Protein AF-A0A2N2ZR02-F1 (afdb_monomer_lite)

Secondary structure (DSSP, 8-state):
-EEEEEEEEETT-TT-EEEEEEETTSBHHHHHHHHHHHHT--S-S-EEEEEE-TT--EEEEEESS--S---SSPPPEETTTSBHHHH--STT-EEEEEE-TTTTEEEEEEEEEEEE---TTHHHHHHHH-TTS---TTHHHHHHHHHHH----

Sequence (153 aa):
MSTYKFRVLIEGEKNVFRDIEINSHQNFEEFHYCILASFGFDNSQMASFYLSDFDWNKGQEISLFDMGISEGDEEKLIMNQTTIKEGINCVGCHLLYTYDFLNMWNFFIELLEISVKEKKGDLQLWAKSNPDLEINQNDLAVAKWTFAHGEIA

Structure (mmCIF, N/CA/C/O backbone):
data_AF-A0A2N2ZR02-F1
#
_entry.id   AF-A0A2N2ZR02-F1
#
loop_
_atom_site.group_PDB
_atom_site.id
_atom_site.type_symbol
_atom_site.label_atom_id
_atom_site.label_alt_id
_atom_site.label_comp_id
_atom_site.label_asym_id
_atom_site.label_entity_id
_atom_site.label_seq_id
_atom_site.pdbx_PDB_ins_code
_atom_site.Cartn_x
_atom_site.Cartn_y
_atom_site.Cartn_z
_atom_site.occupancy
_atom_site.B_iso_or_equiv
_atom_site.auth_seq_id
_atom_site.auth_comp_id
_atom_site.auth_asym_id
_atom_site.auth_atom_id
_atom_site.pdbx_PDB_model_num
ATOM 1 N N . MET A 1 1 ? -10.535 -1.904 16.435 1.00 71.81 1 MET A N 1
ATOM 2 C CA . MET A 1 1 ? -9.356 -1.840 15.531 1.00 71.81 1 MET A CA 1
ATOM 3 C C . MET A 1 1 ? -9.883 -1.637 14.129 1.00 71.81 1 MET A C 1
ATOM 5 O O . MET A 1 1 ? -10.880 -2.274 13.805 1.00 71.81 1 MET A O 1
ATOM 9 N N . SER A 1 2 ? -9.265 -0.762 13.342 1.00 87.94 2 SER A N 1
ATOM 10 C CA . SER A 1 2 ? -9.721 -0.484 11.980 1.00 87.94 2 SER A CA 1
ATOM 11 C C . SER A 1 2 ? -8.915 -1.302 10.974 1.00 87.94 2 SER A C 1
ATOM 13 O O . SER A 1 2 ? -7.695 -1.408 11.087 1.00 87.94 2 SER A O 1
ATOM 15 N N . THR A 1 3 ? -9.609 -1.895 10.015 1.00 94.00 3 THR A N 1
ATOM 16 C CA . THR A 1 3 ? -9.055 -2.635 8.882 1.00 94.00 3 THR A CA 1
ATOM 17 C C . THR A 1 3 ? -9.335 -1.833 7.626 1.00 94.00 3 THR A C 1
ATOM 19 O O . THR A 1 3 ? -10.448 -1.349 7.436 1.00 94.00 3 THR A O 1
ATOM 22 N N . TYR A 1 4 ? -8.305 -1.627 6.821 1.00 96.00 4 TYR A N 1
ATOM 23 C CA . TYR A 1 4 ? -8.350 -0.833 5.605 1.00 96.00 4 TYR A CA 1
ATOM 24 C C . TYR A 1 4 ? -8.273 -1.790 4.428 1.00 96.00 4 TYR A C 1
ATOM 26 O O . TYR A 1 4 ? -7.463 -2.718 4.442 1.00 96.00 4 TYR A O 1
ATOM 34 N N . LYS A 1 5 ? -9.120 -1.568 3.427 1.00 97.25 5 LYS A N 1
ATOM 35 C CA . LYS A 1 5 ? -9.126 -2.346 2.194 1.00 97.25 5 LYS A CA 1
ATOM 36 C C . LYS A 1 5 ? -8.653 -1.474 1.046 1.00 97.25 5 LYS A C 1
ATOM 38 O O . LYS A 1 5 ? -9.341 -0.532 0.654 1.00 97.25 5 LYS A O 1
ATOM 43 N N . PHE A 1 6 ? -7.500 -1.820 0.498 1.00 97.75 6 PHE A N 1
ATOM 44 C CA . PHE A 1 6 ? -6.909 -1.153 -0.649 1.00 97.75 6 PHE A CA 1
ATOM 45 C C . PHE A 1 6 ? -7.124 -1.967 -1.911 1.00 97.75 6 PHE A C 1
ATOM 47 O O . PHE A 1 6 ? -7.030 -3.193 -1.880 1.00 97.75 6 PHE A O 1
ATOM 54 N N . ARG A 1 7 ? -7.342 -1.290 -3.032 1.00 97.25 7 ARG A N 1
ATOM 55 C CA . ARG A 1 7 ? -7.187 -1.885 -4.355 1.00 97.25 7 ARG A CA 1
ATOM 56 C C . ARG A 1 7 ? -5.876 -1.428 -4.953 1.00 97.25 7 ARG A C 1
ATOM 58 O O . ARG A 1 7 ? -5.637 -0.234 -5.040 1.00 97.25 7 ARG A O 1
ATOM 65 N N . VAL A 1 8 ? -5.066 -2.384 -5.385 1.00 97.12 8 VAL A N 1
ATOM 66 C CA . VAL A 1 8 ? -3.753 -2.171 -5.993 1.00 97.12 8 VAL A CA 1
ATOM 67 C C . VAL A 1 8 ? -3.828 -2.615 -7.446 1.00 97.12 8 VAL A C 1
ATOM 69 O O . VAL A 1 8 ? -4.105 -3.786 -7.710 1.00 97.12 8 VAL A O 1
ATOM 72 N N . LEU A 1 9 ? -3.601 -1.699 -8.382 1.00 95.81 9 LEU A N 1
ATOM 73 C CA . LEU A 1 9 ? -3.565 -1.950 -9.821 1.00 95.81 9 LEU A CA 1
ATOM 74 C C . LEU A 1 9 ? -2.145 -1.739 -10.335 1.00 95.81 9 LEU A C 1
ATOM 76 O O . LEU A 1 9 ? -1.516 -0.750 -9.976 1.00 95.81 9 LEU A O 1
ATOM 80 N N . ILE A 1 10 ? -1.657 -2.626 -11.195 1.00 94.44 10 ILE A N 1
ATOM 81 C CA . ILE A 1 10 ? -0.355 -2.443 -11.844 1.00 94.44 10 ILE A CA 1
ATOM 82 C C . ILE A 1 10 ? -0.492 -1.538 -13.076 1.00 94.44 10 ILE A C 1
ATOM 84 O O . ILE A 1 10 ? -1.443 -1.660 -13.856 1.00 94.44 10 ILE A O 1
ATOM 88 N N . GLU A 1 11 ? 0.441 -0.604 -13.253 1.00 91.62 11 GLU A N 1
ATOM 89 C CA . GLU A 1 11 ? 0.485 0.259 -14.431 1.00 91.62 11 GLU A CA 1
ATOM 90 C C . GLU A 1 11 ? 0.698 -0.577 -15.705 1.00 91.62 11 GLU A C 1
ATOM 92 O O . GLU A 1 11 ? 1.447 -1.550 -15.725 1.00 91.62 11 GLU A O 1
ATOM 97 N N . GLY A 1 12 ? 0.005 -0.209 -16.786 1.00 85.81 12 GLY A N 1
ATOM 98 C CA . GLY A 1 12 ? 0.100 -0.890 -18.082 1.00 85.81 12 GLY A CA 1
ATOM 99 C C . GLY A 1 12 ? -0.869 -2.062 -18.279 1.00 85.81 12 GLY A C 1
ATOM 100 O O . GLY A 1 12 ? -1.213 -2.357 -19.425 1.00 85.81 12 GLY A O 1
ATOM 101 N N . GLU A 1 13 ? -1.413 -2.664 -17.213 1.00 83.19 13 GLU A N 1
ATOM 102 C CA . GLU A 1 13 ? -2.339 -3.803 -17.317 1.00 83.19 13 GLU A CA 1
ATOM 103 C C . GLU A 1 13 ? -3.686 -3.552 -16.620 1.00 83.19 13 GLU A C 1
ATOM 105 O O . GLU A 1 13 ? -3.885 -3.822 -15.439 1.00 83.19 13 GLU A O 1
ATOM 110 N N . LYS A 1 14 ? -4.685 -3.108 -17.395 1.00 70.50 14 LYS A N 1
ATOM 111 C CA . LYS A 1 14 ? -6.009 -2.690 -16.882 1.00 70.50 14 LYS A CA 1
ATOM 112 C C . LYS A 1 14 ? -6.817 -3.766 -16.139 1.00 70.50 14 LYS A C 1
ATOM 114 O O . LYS A 1 14 ? -7.785 -3.422 -15.470 1.00 70.50 14 LYS A O 1
ATOM 119 N N . ASN A 1 15 ? -6.461 -5.044 -16.266 1.00 83.25 15 ASN A N 1
ATOM 120 C CA . ASN A 1 15 ? -7.209 -6.161 -15.674 1.00 83.25 15 ASN A CA 1
ATOM 121 C C . ASN A 1 15 ? -6.447 -6.884 -14.557 1.00 83.25 15 ASN A C 1
ATOM 123 O O . ASN A 1 15 ? -6.941 -7.889 -14.042 1.00 83.25 15 ASN A O 1
ATOM 127 N N . VAL A 1 16 ? -5.260 -6.404 -14.178 1.00 91.69 16 VAL A N 1
ATOM 128 C CA . VAL A 1 16 ? -4.451 -7.032 -13.133 1.00 91.69 16 VAL A CA 1
ATOM 129 C C . VAL A 1 16 ? -4.456 -6.142 -11.898 1.00 91.69 16 VAL A C 1
ATOM 131 O O . VAL A 1 16 ? -3.755 -5.138 -11.811 1.00 91.69 16 VAL A O 1
ATOM 134 N N . PHE A 1 17 ? -5.283 -6.534 -10.929 1.00 95.69 17 PHE A N 1
ATOM 135 C CA . PHE A 1 17 ? -5.377 -5.871 -9.635 1.00 95.69 17 PHE A CA 1
ATOM 136 C C . PHE A 1 17 ? -5.476 -6.879 -8.488 1.00 95.69 17 PHE A C 1
ATOM 138 O O . PHE A 1 17 ? -5.758 -8.070 -8.689 1.00 95.69 17 PHE A O 1
ATOM 145 N N . ARG A 1 18 ? -5.230 -6.397 -7.271 1.00 96.38 18 ARG A N 1
ATOM 146 C CA . ARG A 1 18 ? -5.404 -7.132 -6.016 1.00 96.38 18 ARG A CA 1
ATOM 147 C C . ARG A 1 18 ? -6.102 -6.237 -5.008 1.00 96.38 18 ARG A C 1
ATOM 149 O O . ARG A 1 18 ? -5.725 -5.080 -4.852 1.00 96.38 18 ARG A O 1
ATOM 156 N N . ASP A 1 19 ? -7.087 -6.790 -4.317 1.00 97.44 19 ASP A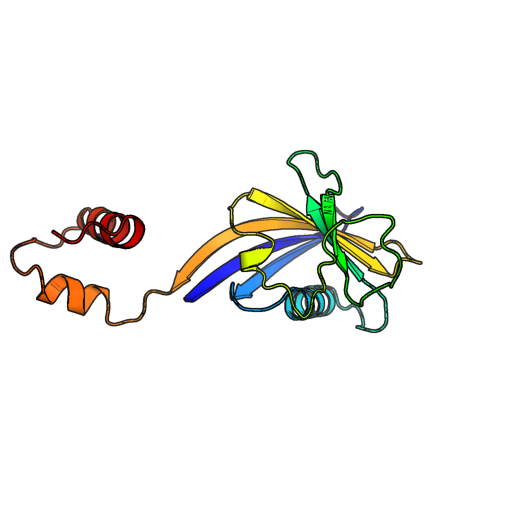 N 1
ATOM 157 C CA . ASP A 1 19 ? -7.643 -6.152 -3.131 1.00 97.44 19 ASP A CA 1
ATOM 158 C C . ASP A 1 19 ? -6.871 -6.684 -1.914 1.00 97.44 19 ASP A C 1
ATOM 160 O O . ASP A 1 19 ? -6.795 -7.898 -1.712 1.00 97.44 19 ASP A O 1
ATOM 164 N N . ILE A 1 20 ? -6.274 -5.786 -1.132 1.00 97.25 20 ILE A N 1
ATOM 165 C CA . ILE A 1 20 ? -5.434 -6.101 0.027 1.00 97.25 20 ILE A CA 1
ATOM 166 C C . ILE A 1 20 ? -6.072 -5.491 1.270 1.00 97.25 20 ILE A C 1
ATOM 168 O O . ILE A 1 20 ? -6.361 -4.296 1.314 1.00 97.25 20 ILE A O 1
ATOM 172 N N . GLU A 1 21 ? -6.275 -6.317 2.291 1.00 96.25 21 GLU A N 1
ATOM 173 C CA . GLU A 1 21 ? -6.736 -5.875 3.604 1.00 96.25 21 GLU A CA 1
ATOM 174 C C . GLU A 1 21 ? -5.560 -5.794 4.575 1.00 96.25 21 GLU A C 1
ATOM 176 O O . GLU A 1 21 ? -4.801 -6.751 4.724 1.00 96.25 21 GLU A O 1
ATOM 181 N N . ILE A 1 22 ? -5.431 -4.660 5.262 1.00 95.31 22 ILE A N 1
ATOM 182 C CA . ILE A 1 22 ? -4.358 -4.409 6.227 1.00 95.31 22 ILE A CA 1
ATOM 183 C C . ILE A 1 22 ? -4.897 -3.658 7.450 1.00 95.31 22 ILE A C 1
ATOM 185 O O . ILE A 1 22 ? -5.884 -2.923 7.369 1.00 95.31 22 ILE A O 1
ATOM 189 N N . ASN A 1 23 ? -4.307 -3.862 8.628 1.00 94.94 23 ASN A N 1
ATOM 190 C CA . ASN A 1 23 ? -4.697 -3.109 9.821 1.00 94.94 23 ASN A CA 1
ATOM 191 C C . ASN A 1 23 ? -4.168 -1.673 9.743 1.00 94.94 23 ASN A C 1
ATOM 193 O O . ASN A 1 23 ? -3.031 -1.445 9.351 1.00 94.94 23 ASN A O 1
ATOM 197 N N . SER A 1 24 ? -4.954 -0.706 10.209 1.00 93.56 24 SER A N 1
ATOM 198 C CA . SER A 1 24 ? -4.563 0.707 10.207 1.00 93.56 24 SER A CA 1
ATOM 199 C C . SER A 1 24 ? -3.290 1.019 11.018 1.00 93.56 24 SER A C 1
ATOM 201 O O . SER A 1 24 ? -2.696 2.070 10.818 1.00 93.56 24 SER A O 1
ATOM 203 N N . HIS A 1 25 ? -2.908 0.155 11.967 1.00 94.50 25 HIS A N 1
ATOM 204 C CA . HIS A 1 25 ? -1.703 0.308 12.802 1.00 94.50 25 HIS A CA 1
ATOM 205 C C . HIS A 1 25 ? -0.470 -0.398 12.235 1.00 94.50 25 HIS A C 1
ATOM 207 O O . HIS A 1 25 ? 0.611 -0.247 12.796 1.00 94.50 25 HIS A O 1
ATOM 213 N N . GLN A 1 26 ? -0.636 -1.200 11.182 1.00 96.81 26 GLN A N 1
ATOM 214 C CA . GLN A 1 26 ? 0.506 -1.748 10.463 1.00 96.81 26 GLN A CA 1
ATOM 215 C C . GLN A 1 26 ? 1.215 -0.631 9.708 1.00 96.81 26 GLN A C 1
ATOM 217 O O . GLN A 1 26 ? 0.626 0.425 9.445 1.00 96.81 26 GLN A O 1
ATOM 222 N N . ASN A 1 27 ? 2.486 -0.848 9.407 1.00 97.44 27 ASN A N 1
ATOM 223 C CA . ASN A 1 27 ? 3.313 0.135 8.725 1.00 97.44 27 ASN A CA 1
ATOM 224 C C . ASN A 1 27 ? 3.321 -0.074 7.203 1.00 97.44 27 ASN A C 1
ATOM 226 O O . ASN A 1 27 ? 2.807 -1.066 6.674 1.00 97.44 27 ASN A O 1
ATOM 230 N N . PHE A 1 28 ? 3.866 0.900 6.479 1.00 97.75 28 PHE A N 1
ATOM 231 C CA . PHE A 1 28 ? 3.964 0.822 5.022 1.00 97.75 28 PHE A CA 1
ATOM 232 C C . PHE A 1 28 ? 4.942 -0.267 4.553 1.00 97.75 28 PHE A C 1
ATOM 234 O O . PHE A 1 28 ? 4.801 -0.754 3.435 1.00 97.75 28 PHE A O 1
ATOM 241 N N . GLU A 1 29 ? 5.887 -0.701 5.391 1.00 97.38 29 GLU A N 1
ATOM 242 C CA . GLU A 1 29 ? 6.807 -1.800 5.066 1.00 97.38 29 GLU A CA 1
ATOM 243 C C . GLU A 1 29 ? 6.054 -3.140 5.019 1.00 97.38 29 GLU A C 1
ATOM 245 O O . GLU A 1 29 ? 6.196 -3.915 4.072 1.00 97.38 29 GLU A O 1
ATOM 250 N N . GLU A 1 30 ? 5.171 -3.384 5.989 1.00 97.56 30 GLU A N 1
ATOM 251 C CA . GLU A 1 30 ? 4.261 -4.529 5.974 1.00 97.56 30 GLU A CA 1
ATOM 252 C C . GLU A 1 30 ? 3.335 -4.484 4.753 1.00 97.56 30 GLU A C 1
ATOM 254 O O . GLU A 1 30 ? 3.097 -5.515 4.120 1.00 97.56 30 GLU A O 1
ATOM 259 N N . PHE A 1 31 ? 2.847 -3.298 4.376 1.00 97.94 31 PHE A N 1
ATOM 260 C CA . PHE A 1 31 ? 2.019 -3.143 3.180 1.00 97.94 31 PHE A CA 1
ATOM 261 C C . PHE A 1 31 ? 2.789 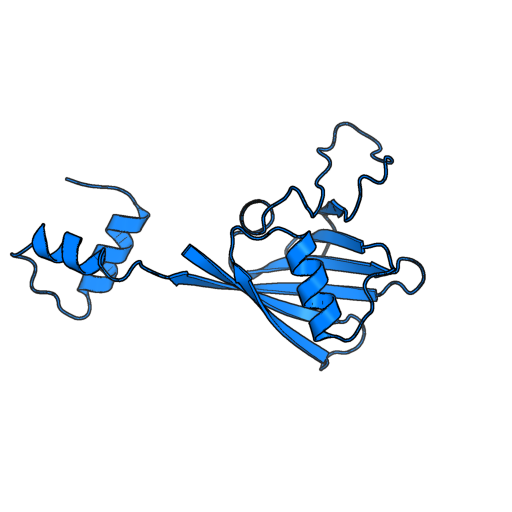-3.424 1.888 1.00 97.94 31 PHE A C 1
ATOM 263 O O . PHE A 1 31 ? 2.282 -4.141 1.024 1.00 97.94 31 PHE A O 1
ATOM 270 N N . HIS A 1 32 ? 4.030 -2.944 1.787 1.00 97.31 32 HIS A N 1
ATOM 271 C CA . HIS A 1 32 ? 4.971 -3.288 0.719 1.00 97.31 32 HIS A CA 1
ATOM 272 C C . HIS A 1 32 ? 5.127 -4.810 0.598 1.00 97.31 32 HIS A C 1
ATOM 274 O O . HIS A 1 32 ? 4.906 -5.362 -0.481 1.00 97.31 32 HIS A O 1
ATOM 280 N N . TYR A 1 33 ? 5.362 -5.525 1.704 1.00 96.50 33 TYR A N 1
ATOM 281 C CA . TYR A 1 33 ? 5.439 -6.992 1.689 1.00 96.50 33 TYR A CA 1
ATOM 282 C C . TYR A 1 33 ? 4.134 -7.659 1.235 1.00 96.50 33 TYR A C 1
ATOM 284 O O . TYR A 1 33 ? 4.173 -8.619 0.459 1.00 96.50 33 TYR A O 1
ATOM 292 N N . CYS A 1 34 ? 2.973 -7.150 1.663 1.00 97.00 34 CYS A N 1
ATOM 293 C CA . CYS A 1 34 ? 1.676 -7.648 1.205 1.00 97.00 34 CYS A CA 1
ATOM 294 C C . CYS A 1 34 ? 1.485 -7.472 -0.309 1.00 97.00 34 CYS A C 1
ATOM 296 O O . CYS A 1 34 ? 0.972 -8.389 -0.960 1.00 97.00 34 CYS A O 1
ATOM 298 N N . ILE A 1 35 ? 1.895 -6.334 -0.879 1.00 96.88 35 ILE A N 1
ATOM 299 C CA . ILE A 1 35 ? 1.818 -6.083 -2.325 1.00 96.88 35 ILE A CA 1
ATOM 300 C C . ILE A 1 35 ? 2.714 -7.072 -3.069 1.00 96.88 35 ILE A C 1
ATOM 302 O O . ILE A 1 35 ? 2.220 -7.809 -3.921 1.00 96.88 35 ILE A O 1
ATOM 306 N N . LEU A 1 36 ? 3.995 -7.171 -2.704 1.00 95.81 36 LEU A N 1
ATOM 307 C CA . LEU A 1 36 ? 4.930 -8.079 -3.375 1.00 95.81 36 LEU A CA 1
ATOM 308 C C . LEU A 1 36 ? 4.441 -9.528 -3.356 1.00 95.81 36 LEU A C 1
ATOM 310 O O . LEU A 1 36 ? 4.375 -10.173 -4.404 1.00 95.81 36 LEU A O 1
ATOM 314 N N . ALA A 1 37 ? 3.994 -10.013 -2.194 1.00 95.62 37 ALA A N 1
ATOM 315 C CA . ALA A 1 37 ? 3.447 -11.359 -2.056 1.00 95.62 37 ALA A CA 1
ATOM 316 C C . ALA A 1 37 ? 2.189 -11.579 -2.918 1.00 95.62 37 ALA A C 1
ATOM 318 O O . ALA A 1 37 ? 2.010 -12.655 -3.488 1.00 95.62 37 ALA A O 1
ATOM 319 N N . SER A 1 38 ? 1.328 -10.564 -3.053 1.00 95.25 38 SER A N 1
ATOM 320 C CA . SER A 1 38 ? 0.076 -10.656 -3.822 1.00 95.25 38 SER A CA 1
ATOM 321 C C . SER A 1 38 ? 0.290 -10.699 -5.340 1.00 95.25 38 SER A C 1
ATOM 323 O O . SER A 1 38 ? -0.556 -11.236 -6.069 1.00 95.25 38 SER A O 1
ATOM 325 N N . PHE A 1 39 ? 1.403 -10.138 -5.818 1.00 93.38 39 PHE A N 1
ATOM 326 C CA . PHE A 1 39 ? 1.785 -10.110 -7.233 1.00 93.38 39 PHE A CA 1
ATOM 327 C C . PHE A 1 39 ? 2.907 -11.105 -7.588 1.00 93.38 39 PHE A C 1
ATOM 329 O O . PHE A 1 39 ? 3.152 -11.335 -8.768 1.00 93.38 39 PHE A O 1
ATOM 336 N N . GLY A 1 40 ? 3.528 -11.754 -6.597 1.00 92.94 40 GLY A N 1
ATOM 337 C CA . GLY A 1 40 ? 4.576 -12.760 -6.800 1.00 92.94 40 GLY A CA 1
ATOM 338 C C . GLY A 1 40 ? 5.973 -12.182 -7.045 1.00 92.94 40 GLY A C 1
ATOM 339 O O . GLY A 1 40 ? 6.813 -12.871 -7.622 1.00 92.94 40 GLY A O 1
ATOM 340 N N . PHE A 1 41 ? 6.220 -10.940 -6.625 1.00 92.88 41 PHE A N 1
ATOM 341 C CA . PHE A 1 41 ? 7.544 -10.317 -6.676 1.00 92.88 41 PHE A CA 1
ATOM 342 C C . PHE A 1 41 ? 8.410 -10.750 -5.489 1.00 92.88 41 PHE A C 1
ATOM 344 O O . PHE A 1 41 ? 7.904 -11.115 -4.424 1.00 92.88 41 PHE A O 1
ATOM 351 N N . ASP A 1 42 ? 9.729 -10.693 -5.664 1.00 92.56 42 ASP A N 1
ATOM 352 C CA . ASP A 1 42 ? 10.665 -10.855 -4.554 1.00 92.56 42 ASP A CA 1
ATOM 353 C C . ASP A 1 42 ? 10.811 -9.554 -3.743 1.00 92.56 42 ASP A C 1
ATOM 355 O O . ASP A 1 42 ? 10.380 -8.480 -4.155 1.00 92.56 42 ASP A O 1
ATOM 359 N N . ASN A 1 43 ? 11.432 -9.641 -2.570 1.00 90.56 43 ASN A N 1
ATOM 360 C CA . ASN A 1 43 ? 11.674 -8.496 -1.693 1.00 90.56 43 ASN A CA 1
ATOM 361 C C . ASN A 1 43 ? 13.141 -8.031 -1.736 1.00 90.56 43 ASN A C 1
ATOM 363 O O . ASN A 1 43 ? 13.753 -7.796 -0.695 1.00 90.56 43 ASN A O 1
ATOM 367 N N . SER A 1 44 ? 13.752 -7.997 -2.924 1.00 90.38 44 SER A N 1
ATOM 368 C CA . SER A 1 44 ? 15.169 -7.625 -3.079 1.00 90.38 44 SER A CA 1
ATOM 369 C C . SER A 1 44 ? 15.396 -6.208 -3.602 1.00 90.38 44 SER A C 1
ATOM 371 O O . SER A 1 44 ? 16.508 -5.693 -3.485 1.00 90.38 44 SER A O 1
ATOM 373 N N . GLN A 1 45 ? 14.363 -5.576 -4.162 1.00 93.50 45 GLN A N 1
ATOM 374 C CA . GLN A 1 45 ? 14.473 -4.264 -4.795 1.00 93.50 45 GLN A CA 1
ATOM 375 C C . GLN A 1 45 ? 13.989 -3.134 -3.887 1.00 93.50 45 GLN A C 1
ATOM 377 O O . GLN A 1 45 ? 13.201 -3.331 -2.960 1.00 93.50 45 GLN A O 1
ATOM 382 N N . MET A 1 46 ? 14.466 -1.925 -4.182 1.00 93.56 46 MET A N 1
ATOM 383 C CA . MET A 1 46 ? 14.026 -0.699 -3.517 1.00 93.56 46 MET A CA 1
ATOM 384 C C . MET A 1 46 ? 12.602 -0.326 -3.933 1.00 93.56 46 MET A C 1
ATOM 386 O O . MET A 1 46 ? 12.174 -0.623 -5.051 1.00 93.56 46 MET A O 1
ATOM 390 N N . ALA A 1 47 ? 11.895 0.362 -3.038 1.00 95.81 47 ALA A N 1
ATOM 391 C CA . ALA A 1 47 ? 10.546 0.836 -3.289 1.00 95.81 47 ALA A CA 1
ATOM 392 C C . ALA A 1 47 ? 10.239 2.135 -2.535 1.00 95.81 47 ALA A C 1
ATOM 394 O O . ALA A 1 47 ? 10.852 2.420 -1.502 1.00 95.81 47 ALA A O 1
ATOM 395 N N . SER A 1 48 ? 9.246 2.867 -3.034 1.00 95.88 48 SER A N 1
ATOM 396 C CA . SER A 1 48 ? 8.686 4.064 -2.404 1.00 95.88 48 SER A CA 1
ATOM 397 C C . SER A 1 48 ? 7.178 4.137 -2.635 1.00 95.88 48 SER A C 1
ATOM 399 O O . SER A 1 48 ? 6.694 3.841 -3.731 1.00 95.88 48 SER A O 1
ATOM 401 N N . PHE A 1 49 ? 6.439 4.575 -1.617 1.00 96.94 49 PHE A N 1
ATOM 402 C CA . PHE A 1 49 ? 5.073 5.071 -1.778 1.00 96.94 49 PHE A CA 1
ATOM 403 C C . PHE A 1 49 ? 5.093 6.590 -1.941 1.00 96.94 49 PHE A C 1
ATOM 405 O O . PHE A 1 49 ? 5.973 7.265 -1.417 1.00 96.94 49 PHE A O 1
ATOM 412 N N . TYR A 1 50 ? 4.088 7.129 -2.618 1.00 95.62 50 TYR A N 1
ATOM 413 C CA . TYR A 1 50 ? 3.840 8.557 -2.735 1.00 95.62 50 TYR A CA 1
ATOM 414 C C . TYR A 1 50 ? 2.378 8.826 -2.394 1.00 95.62 50 TYR A C 1
ATOM 416 O O . TYR A 1 50 ? 1.481 8.224 -2.995 1.00 95.62 50 TYR A O 1
ATOM 424 N N . LEU A 1 51 ? 2.137 9.736 -1.450 1.00 94.12 51 LEU A N 1
ATOM 425 C CA . LEU A 1 51 ? 0.804 10.275 -1.201 1.00 94.12 51 LEU A CA 1
ATOM 426 C C . LEU A 1 51 ? 0.378 11.058 -2.438 1.00 94.12 51 LEU A C 1
ATOM 428 O O . LEU A 1 51 ? 1.092 11.966 -2.862 1.00 94.12 51 LEU A O 1
ATOM 432 N N . SER A 1 52 ? -0.741 10.676 -3.046 1.00 92.06 52 SER A N 1
ATOM 433 C CA . SER A 1 52 ? -1.151 11.213 -4.338 1.00 92.06 52 SER A CA 1
ATOM 434 C C . SER A 1 52 ? -2.413 12.061 -4.230 1.00 92.06 52 SER A C 1
ATOM 436 O O . SER A 1 52 ? -3.236 11.871 -3.333 1.00 92.06 52 SER A O 1
ATOM 438 N N . ASP A 1 53 ? -2.548 13.022 -5.140 1.00 90.06 53 ASP A N 1
ATOM 439 C CA . ASP A 1 53 ? -3.759 13.822 -5.280 1.00 90.06 53 ASP A CA 1
ATOM 440 C C . ASP A 1 53 ? -4.837 13.091 -6.113 1.00 90.06 53 ASP A C 1
ATOM 442 O O . ASP A 1 53 ? -4.720 11.916 -6.476 1.00 90.06 53 ASP A O 1
ATOM 446 N N . PHE A 1 54 ? -5.941 13.783 -6.404 1.00 87.06 54 PHE A N 1
ATOM 447 C CA . PHE A 1 54 ? -7.035 13.223 -7.204 1.00 87.06 54 PHE A CA 1
AT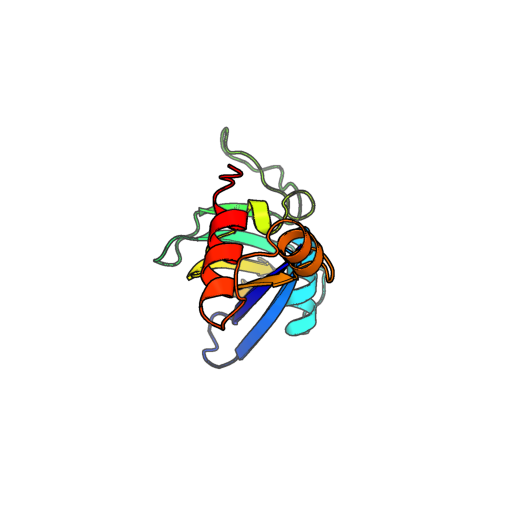OM 448 C C . PHE A 1 54 ? -6.653 12.967 -8.670 1.00 87.06 54 PHE A C 1
ATOM 450 O O . PHE A 1 54 ? -7.307 12.155 -9.323 1.00 87.06 54 PHE A O 1
ATOM 457 N N . ASP A 1 55 ? -5.599 13.620 -9.163 1.00 90.06 55 ASP A N 1
ATOM 458 C CA . ASP A 1 55 ? -5.114 13.531 -10.542 1.00 90.06 55 ASP A CA 1
ATOM 459 C C . ASP A 1 55 ? -3.939 12.544 -10.690 1.00 90.06 55 ASP A C 1
ATOM 461 O O . ASP A 1 55 ? -3.328 12.463 -11.755 1.00 90.06 55 ASP A O 1
ATOM 465 N N . TRP A 1 56 ? -3.645 11.756 -9.648 1.00 92.81 56 TRP A N 1
ATOM 466 C CA . TRP A 1 56 ? -2.535 10.799 -9.601 1.00 92.81 56 TRP A CA 1
ATOM 467 C C . TRP A 1 56 ? -1.147 11.445 -9.739 1.00 92.81 56 TRP A C 1
ATOM 469 O O . TRP A 1 56 ? -0.221 10.840 -10.283 1.00 92.81 56 TRP A O 1
ATOM 479 N N . ASN A 1 57 ? -0.963 12.669 -9.240 1.00 91.38 57 ASN A N 1
ATOM 480 C CA . ASN A 1 57 ? 0.363 13.278 -9.143 1.00 91.38 57 ASN A CA 1
ATOM 481 C C . ASN A 1 57 ? 1.083 12.806 -7.874 1.00 91.38 57 ASN A C 1
ATOM 483 O O . ASN A 1 57 ? 0.460 12.581 -6.834 1.00 91.38 57 ASN A O 1
ATOM 487 N N . LYS A 1 58 ? 2.412 12.659 -7.946 1.00 92.25 58 LYS A N 1
ATOM 488 C CA . LYS A 1 58 ? 3.241 12.307 -6.784 1.00 92.25 58 LYS A CA 1
ATOM 489 C C . LYS A 1 58 ? 3.337 13.497 -5.827 1.00 92.25 58 LYS A C 1
ATOM 491 O O . LYS A 1 58 ? 3.778 14.569 -6.231 1.00 92.25 58 LYS A O 1
ATOM 496 N N . GLY A 1 59 ? 2.944 13.285 -4.576 1.00 91.25 59 GLY A N 1
ATOM 497 C CA . GLY A 1 59 ? 3.189 14.192 -3.459 1.00 91.25 59 GLY A CA 1
ATOM 498 C C . GLY A 1 59 ? 4.272 13.640 -2.535 1.00 91.25 59 GLY A C 1
ATOM 499 O O . GLY A 1 59 ? 5.320 13.192 -2.998 1.00 91.25 59 GLY A O 1
ATOM 500 N N . GLN A 1 60 ? 4.006 13.663 -1.228 1.00 91.62 60 GLN A N 1
ATOM 501 C CA . GLN A 1 60 ? 4.967 13.260 -0.201 1.00 91.62 60 GLN A CA 1
ATOM 502 C C . GLN A 1 60 ? 5.404 11.799 -0.358 1.00 91.62 60 GLN A C 1
ATOM 504 O O . GLN A 1 60 ? 4.568 10.901 -0.476 1.00 91.62 60 GLN A O 1
ATOM 509 N N . GLU A 1 61 ? 6.715 11.567 -0.325 1.00 93.62 61 GLU A N 1
ATOM 510 C CA . GLU A 1 61 ? 7.321 10.242 -0.445 1.00 93.62 61 GLU A CA 1
ATOM 511 C C . GLU A 1 61 ? 7.438 9.529 0.911 1.00 93.62 61 GLU A C 1
ATOM 513 O O . GLU A 1 61 ? 7.825 10.127 1.914 1.00 93.62 61 GLU A O 1
ATOM 518 N N . ILE A 1 62 ? 7.154 8.224 0.915 1.00 95.06 62 ILE A N 1
ATOM 519 C CA . ILE A 1 62 ? 7.394 7.288 2.016 1.00 95.06 62 ILE A CA 1
ATOM 520 C C . ILE A 1 62 ? 8.317 6.184 1.487 1.00 95.06 62 ILE A C 1
ATOM 522 O O . ILE A 1 62 ? 7.889 5.271 0.775 1.00 95.06 62 ILE A O 1
ATOM 526 N N . SER A 1 63 ? 9.600 6.287 1.817 1.00 94.31 63 SER A N 1
ATOM 527 C CA . SER A 1 63 ? 10.676 5.463 1.246 1.00 94.31 63 SER A CA 1
ATOM 528 C C . SER A 1 63 ? 10.943 4.189 2.059 1.00 94.31 63 SER A C 1
ATOM 530 O O . SER A 1 63 ? 10.773 4.176 3.280 1.00 94.31 63 SER A O 1
ATOM 532 N N . LEU A 1 64 ? 11.358 3.094 1.404 1.00 93.06 64 LEU A N 1
ATOM 533 C CA . LEU A 1 64 ? 11.652 1.822 2.091 1.00 93.06 64 LEU A CA 1
ATOM 534 C C . LEU A 1 64 ? 12.847 1.945 3.051 1.00 93.06 64 LEU A C 1
ATOM 536 O O . LEU A 1 64 ? 12.844 1.372 4.137 1.00 93.06 64 LEU A O 1
ATOM 540 N N . PHE A 1 65 ? 13.850 2.727 2.659 1.00 87.50 65 PHE A N 1
ATOM 541 C CA . PHE A 1 65 ? 15.024 3.053 3.462 1.00 87.50 65 PHE A CA 1
ATOM 542 C C . PHE A 1 65 ? 15.279 4.553 3.394 1.00 87.50 65 PHE A C 1
ATOM 544 O O . PHE A 1 65 ? 14.978 5.171 2.376 1.00 87.50 65 PHE A O 1
ATOM 551 N N . ASP A 1 66 ? 15.902 5.117 4.433 1.00 82.75 66 ASP A N 1
ATOM 552 C CA . ASP A 1 66 ? 16.403 6.492 4.365 1.00 82.75 66 ASP A CA 1
ATOM 553 C C . ASP A 1 66 ? 17.438 6.584 3.241 1.00 82.75 66 ASP A C 1
ATOM 555 O O . ASP A 1 66 ? 18.579 6.136 3.376 1.00 82.75 66 ASP A O 1
ATOM 559 N N . MET A 1 67 ? 17.021 7.149 2.110 1.00 68.81 67 MET A N 1
ATOM 560 C CA . MET A 1 67 ? 17.887 7.296 0.948 1.00 68.81 67 MET A CA 1
ATOM 561 C C . MET A 1 67 ? 18.923 8.407 1.136 1.00 68.81 67 MET A C 1
ATOM 563 O O . MET A 1 67 ? 19.748 8.613 0.252 1.00 68.81 67 MET A O 1
ATOM 567 N N . GLY A 1 68 ? 18.917 9.140 2.258 1.00 63.97 68 GLY A N 1
ATOM 568 C CA . GLY A 1 68 ? 19.891 10.194 2.561 1.00 63.97 68 GLY A CA 1
ATOM 569 C C . GLY A 1 68 ? 19.799 11.429 1.654 1.00 63.97 68 GLY A C 1
ATOM 570 O O . GLY A 1 68 ? 20.361 12.466 1.992 1.00 63.97 68 GLY A O 1
ATOM 571 N N . ILE A 1 69 ? 19.064 11.336 0.546 1.00 55.88 69 ILE A N 1
ATOM 572 C CA . ILE A 1 69 ? 18.889 12.352 -0.487 1.00 55.88 69 ILE A CA 1
ATOM 573 C C . ILE A 1 69 ? 17.522 13.002 -0.262 1.00 55.88 69 ILE A C 1
ATOM 575 O O . ILE A 1 69 ? 16.534 12.638 -0.884 1.00 55.88 69 ILE A O 1
ATOM 579 N N . SER A 1 70 ? 17.451 13.938 0.680 1.00 54.34 70 SER A N 1
ATOM 580 C CA . SER A 1 70 ? 16.354 14.906 0.736 1.00 54.34 70 SER A CA 1
ATOM 581 C C . SER A 1 70 ? 16.942 16.268 0.395 1.00 54.34 70 SER A C 1
ATOM 583 O O . SER A 1 70 ? 17.748 16.810 1.155 1.00 54.34 70 SER A O 1
ATOM 585 N N . GLU A 1 71 ? 16.588 16.813 -0.764 1.00 47.72 71 GLU A N 1
ATOM 586 C CA . GLU A 1 71 ? 16.900 18.204 -1.085 1.00 47.72 71 GLU A CA 1
ATOM 587 C C . GLU A 1 71 ? 15.882 19.109 -0.369 1.00 47.72 71 GLU A C 1
ATOM 589 O O . GLU A 1 71 ? 14.832 19.420 -0.916 1.00 47.72 71 GLU A O 1
ATOM 594 N N . GLY A 1 72 ? 16.170 19.507 0.877 1.00 58.12 72 GLY A N 1
ATOM 595 C CA . GLY A 1 72 ? 15.366 20.486 1.627 1.00 58.12 72 GLY A CA 1
ATOM 596 C C . GLY A 1 72 ? 15.005 20.082 3.062 1.00 58.12 72 GLY A C 1
ATOM 597 O O . GLY A 1 72 ? 15.487 19.076 3.575 1.00 58.12 72 GLY A O 1
ATOM 598 N N . ASP A 1 73 ? 14.147 20.896 3.687 1.00 56.75 73 ASP A N 1
ATOM 599 C CA . ASP A 1 73 ? 13.589 20.716 5.044 1.00 56.75 73 ASP A CA 1
ATOM 600 C C . ASP A 1 73 ? 12.341 19.798 5.069 1.00 56.75 73 ASP A C 1
ATOM 602 O O . ASP A 1 73 ? 11.588 19.792 6.044 1.00 56.75 73 ASP A O 1
ATOM 606 N N . GLU A 1 74 ? 12.066 19.045 3.998 1.00 64.38 74 GLU A N 1
ATOM 607 C CA . GLU A 1 74 ? 10.906 18.149 3.954 1.00 64.38 74 GLU A CA 1
ATOM 608 C C . GLU A 1 74 ? 11.086 16.945 4.889 1.00 64.38 74 GLU A C 1
ATOM 610 O O . GLU A 1 74 ? 12.144 16.310 4.946 1.00 64.38 74 GLU A O 1
ATOM 615 N N . GLU A 1 75 ? 10.031 16.633 5.645 1.00 70.44 75 GLU A N 1
ATOM 616 C CA . GLU A 1 75 ? 10.022 15.532 6.602 1.00 70.44 75 GLU A CA 1
ATOM 617 C C . GLU A 1 75 ? 10.145 14.190 5.872 1.00 70.44 75 GLU A C 1
ATOM 619 O O . GLU A 1 75 ? 9.282 13.801 5.080 1.00 70.44 75 GLU A O 1
ATOM 624 N N . LYS A 1 76 ? 11.236 13.474 6.153 1.00 78.81 76 LYS A N 1
ATOM 625 C CA . LYS A 1 76 ? 11.497 12.147 5.597 1.00 78.81 76 LYS A CA 1
ATOM 626 C C . LYS A 1 76 ? 10.573 11.117 6.236 1.00 78.81 76 LYS A C 1
ATOM 628 O O . LYS A 1 76 ? 10.711 10.821 7.422 1.00 78.81 76 LYS A O 1
ATOM 633 N N . LEU A 1 77 ? 9.699 10.512 5.438 1.00 91.75 77 LEU A N 1
ATOM 634 C CA . LEU A 1 77 ? 8.898 9.373 5.873 1.00 91.75 77 LEU A CA 1
ATOM 635 C C . LEU A 1 77 ? 9.556 8.059 5.441 1.00 91.75 77 LEU A C 1
ATOM 637 O O . LEU A 1 77 ? 9.977 7.888 4.291 1.00 91.75 77 LEU A O 1
ATOM 641 N N . ILE A 1 78 ? 9.636 7.122 6.386 1.00 94.62 78 ILE A N 1
ATOM 642 C CA . ILE A 1 78 ? 10.229 5.798 6.191 1.00 94.62 78 ILE A CA 1
ATOM 643 C C . ILE A 1 78 ? 9.151 4.747 6.436 1.00 94.62 78 ILE A C 1
ATOM 645 O O . ILE A 1 78 ? 8.447 4.779 7.447 1.00 94.62 78 ILE A O 1
ATOM 649 N N . MET A 1 79 ? 9.047 3.778 5.527 1.00 95.94 79 MET A N 1
ATOM 650 C CA . MET A 1 79 ? 7.973 2.785 5.513 1.00 95.94 79 MET A CA 1
ATOM 651 C C . MET A 1 79 ? 7.819 2.004 6.826 1.00 95.94 79 MET A C 1
ATOM 653 O O . MET A 1 79 ? 6.699 1.675 7.208 1.00 95.94 79 MET A O 1
ATOM 657 N N . ASN A 1 80 ? 8.918 1.705 7.522 1.00 95.75 80 ASN A N 1
ATOM 658 C CA . ASN A 1 80 ? 8.888 0.938 8.771 1.00 95.75 80 ASN A CA 1
ATOM 659 C C . ASN A 1 80 ? 8.478 1.767 10.005 1.00 95.75 80 ASN A C 1
ATOM 661 O O . ASN A 1 80 ? 8.162 1.195 11.051 1.00 95.75 80 ASN A O 1
ATOM 665 N N . GLN A 1 81 ? 8.475 3.097 9.883 1.00 94.75 81 GLN A N 1
ATOM 666 C CA . GLN A 1 81 ? 8.140 4.053 10.941 1.00 94.75 81 GLN A CA 1
ATOM 667 C C . GLN A 1 81 ? 6.772 4.702 10.733 1.00 94.75 81 GLN A C 1
ATOM 669 O O . GLN A 1 81 ? 6.144 5.104 11.706 1.00 94.75 81 GLN A O 1
ATOM 674 N N . THR A 1 82 ? 6.305 4.789 9.489 1.00 95.69 82 THR A N 1
ATOM 675 C CA . THR A 1 82 ? 5.009 5.379 9.153 1.00 95.69 82 THR A CA 1
ATOM 676 C C . THR A 1 82 ? 3.926 4.307 9.143 1.00 95.69 82 THR A C 1
ATOM 678 O O . THR A 1 82 ? 4.005 3.325 8.400 1.00 95.69 82 THR A O 1
ATOM 681 N N . THR A 1 83 ? 2.888 4.491 9.955 1.00 96.62 83 THR A N 1
ATOM 682 C CA . THR A 1 83 ? 1.711 3.612 9.945 1.00 96.62 83 THR A CA 1
ATOM 683 C C . THR A 1 83 ? 0.768 3.951 8.795 1.00 96.62 83 THR A C 1
ATOM 685 O O . THR A 1 83 ? 0.706 5.093 8.337 1.00 96.62 83 THR A O 1
ATOM 688 N N . ILE A 1 84 ? -0.034 2.977 8.355 1.00 96.25 84 ILE A N 1
ATOM 689 C CA . ILE A 1 84 ? -1.036 3.193 7.302 1.00 96.25 84 ILE A CA 1
ATOM 690 C C . ILE A 1 84 ? -1.965 4.354 7.655 1.00 96.25 84 ILE A C 1
ATOM 692 O O . ILE A 1 84 ? -2.178 5.225 6.821 1.00 96.25 84 ILE A O 1
ATOM 696 N N . LYS A 1 85 ? -2.464 4.414 8.897 1.00 94.12 85 LYS A N 1
ATOM 697 C CA . LYS A 1 85 ? -3.366 5.482 9.358 1.00 94.12 85 LYS A CA 1
ATOM 698 C C . LYS A 1 85 ? -2.737 6.881 9.310 1.00 94.12 85 LYS A C 1
ATOM 700 O O . LYS A 1 85 ? -3.466 7.857 9.133 1.00 94.12 85 LYS A O 1
ATOM 705 N N . GLU A 1 86 ? -1.430 6.987 9.543 1.00 92.75 86 GLU A N 1
ATOM 706 C CA . GLU A 1 86 ? -0.711 8.265 9.495 1.00 92.75 86 GLU A CA 1
ATOM 707 C C . GLU A 1 86 ? -0.559 8.760 8.057 1.00 92.75 86 GLU A C 1
ATOM 709 O O . GLU A 1 86 ? -0.763 9.944 7.811 1.00 92.75 86 GLU A O 1
ATOM 714 N N . GLY A 1 87 ? -0.269 7.860 7.111 1.00 90.38 87 GLY A N 1
ATOM 715 C CA . GLY A 1 87 ? -0.118 8.232 5.701 1.00 90.38 87 GLY A CA 1
ATOM 716 C C . GLY A 1 87 ? -1.445 8.437 4.964 1.00 90.38 87 GLY A C 1
ATOM 717 O O . GLY A 1 87 ? -1.580 9.372 4.181 1.00 90.38 87 GLY A O 1
ATOM 718 N N . ILE A 1 88 ? -2.441 7.579 5.196 1.00 91.06 88 ILE A N 1
ATOM 719 C CA . ILE A 1 88 ? -3.731 7.618 4.495 1.00 91.06 88 ILE A CA 1
ATOM 720 C C . ILE A 1 88 ? -4.866 7.236 5.445 1.00 91.06 88 ILE A C 1
ATOM 722 O O . ILE A 1 88 ? -4.776 6.252 6.169 1.00 91.06 88 ILE A O 1
ATOM 726 N N . ASN A 1 89 ? -5.957 8.005 5.466 1.00 89.12 89 ASN A N 1
ATOM 727 C CA . ASN A 1 89 ? -7.067 7.772 6.405 1.00 89.12 89 ASN A CA 1
ATOM 728 C C . ASN A 1 89 ? -8.458 8.141 5.868 1.00 89.12 89 ASN A C 1
ATOM 730 O O . ASN A 1 89 ? -9.430 8.123 6.625 1.00 89.12 89 ASN A O 1
ATOM 734 N N . CYS A 1 90 ? -8.568 8.440 4.575 1.00 89.12 90 CYS A N 1
ATOM 735 C CA . CYS A 1 90 ? -9.818 8.825 3.936 1.00 89.12 90 CYS A CA 1
ATOM 736 C C . CYS A 1 90 ? -10.109 7.906 2.742 1.00 89.12 90 CYS A C 1
ATOM 738 O O . CYS A 1 90 ? -9.226 7.588 1.945 1.00 89.12 90 CYS A O 1
ATOM 740 N N . VAL A 1 91 ? -11.353 7.432 2.655 1.00 91.88 91 VAL A N 1
ATOM 741 C CA . VAL A 1 91 ? -11.820 6.579 1.554 1.00 91.88 91 VAL A CA 1
ATOM 742 C C . VAL A 1 91 ? -11.779 7.372 0.247 1.00 91.88 91 VAL A C 1
ATOM 744 O O . VAL A 1 91 ? -12.193 8.529 0.213 1.00 91.88 91 VAL A O 1
ATOM 747 N N . GLY A 1 92 ? -11.282 6.746 -0.819 1.00 90.88 92 GLY A N 1
ATOM 748 C CA . GLY A 1 92 ? -11.043 7.386 -2.113 1.00 90.88 92 GLY A CA 1
ATOM 749 C C . GLY A 1 92 ? -9.727 8.165 -2.194 1.00 90.88 92 GLY A C 1
ATOM 750 O O . GLY A 1 92 ? -9.446 8.761 -3.227 1.00 90.88 92 GLY A O 1
ATOM 751 N N . CYS A 1 93 ? -8.904 8.179 -1.138 1.00 92.44 93 CYS A N 1
ATOM 752 C CA . CYS A 1 93 ? -7.535 8.673 -1.258 1.00 92.44 93 CYS A CA 1
ATOM 753 C C . CYS A 1 93 ? -6.663 7.708 -2.065 1.00 92.44 93 CYS A C 1
ATOM 755 O O . CYS A 1 93 ? -6.853 6.485 -2.040 1.00 92.44 93 CYS A O 1
ATOM 757 N N . HIS A 1 94 ? -5.670 8.290 -2.732 1.00 95.12 94 HIS A N 1
ATOM 758 C CA . HIS A 1 94 ? -4.793 7.602 -3.661 1.00 95.12 94 HIS A CA 1
ATOM 759 C C . HIS A 1 94 ? -3.357 7.528 -3.141 1.00 95.12 94 HIS A C 1
ATOM 761 O O . HIS A 1 94 ? -2.842 8.460 -2.519 1.00 95.12 94 HIS A O 1
ATOM 767 N N . LEU A 1 95 ? -2.694 6.420 -3.454 1.00 96.69 95 LEU A N 1
ATOM 768 C CA . LEU A 1 95 ? -1.253 6.266 -3.327 1.00 96.69 95 LEU A CA 1
ATOM 769 C C . LEU A 1 95 ? -0.691 5.807 -4.666 1.00 96.69 95 LEU A C 1
ATOM 771 O O . LEU A 1 95 ? -1.294 4.991 -5.368 1.00 96.69 95 LEU A O 1
ATOM 775 N N . LEU A 1 96 ? 0.503 6.284 -4.979 1.00 96.88 96 LEU A N 1
ATOM 776 C CA . LEU A 1 96 ? 1.336 5.680 -6.006 1.00 96.88 96 LEU A CA 1
ATOM 777 C C . LEU A 1 96 ? 2.411 4.856 -5.323 1.00 96.88 96 LEU A C 1
ATOM 779 O O . LEU A 1 96 ? 3.001 5.296 -4.342 1.00 96.88 96 LEU A O 1
ATOM 783 N N . TYR A 1 97 ? 2.681 3.674 -5.845 1.00 97.06 97 TYR A N 1
ATOM 784 C CA . TYR A 1 97 ? 3.741 2.815 -5.341 1.00 97.06 97 TYR A CA 1
ATOM 785 C C . TYR A 1 97 ? 4.678 2.467 -6.487 1.00 97.06 97 TYR A C 1
ATOM 787 O O . TYR A 1 97 ? 4.232 1.963 -7.514 1.00 97.06 97 TYR A O 1
ATOM 795 N N . THR A 1 98 ? 5.962 2.767 -6.323 1.00 95.81 98 THR A N 1
ATOM 796 C CA . THR A 1 98 ? 7.014 2.406 -7.274 1.00 95.81 98 THR A CA 1
ATOM 797 C C . THR A 1 98 ? 7.890 1.342 -6.625 1.00 95.81 98 THR A C 1
ATOM 799 O O . THR A 1 98 ? 8.453 1.572 -5.556 1.00 95.81 98 THR A O 1
ATOM 802 N N . TYR A 1 99 ? 8.017 0.194 -7.282 1.00 95.75 99 TYR A N 1
ATOM 803 C CA . TYR A 1 99 ? 8.904 -0.906 -6.916 1.00 95.75 99 TYR A CA 1
ATOM 804 C C . TYR A 1 99 ? 9.924 -1.125 -8.028 1.00 95.75 99 TYR A C 1
ATOM 806 O O . TYR A 1 99 ? 9.574 -1.043 -9.204 1.00 95.75 99 TYR A O 1
ATOM 814 N N . ASP A 1 100 ? 11.166 -1.435 -7.653 1.00 93.19 100 ASP A N 1
ATOM 815 C CA . ASP A 1 100 ? 12.266 -1.682 -8.585 1.00 93.19 100 ASP A CA 1
ATOM 816 C C . ASP A 1 100 ? 12.468 -0.514 -9.562 1.00 93.19 100 ASP A C 1
ATOM 818 O O . ASP A 1 100 ? 11.966 -0.493 -10.685 1.00 93.19 100 ASP A O 1
ATOM 822 N N . PHE A 1 101 ? 13.256 0.473 -9.137 1.00 88.19 101 PHE A N 1
ATOM 823 C CA . PHE A 1 101 ? 13.561 1.667 -9.930 1.00 88.19 101 PHE A CA 1
ATOM 824 C C . PHE A 1 101 ? 14.320 1.386 -11.243 1.00 88.19 101 PHE A C 1
ATOM 826 O O . PHE A 1 101 ? 14.474 2.301 -12.050 1.00 88.19 101 PHE A O 1
ATOM 833 N N . LEU A 1 102 ? 14.798 0.156 -11.486 1.00 88.94 102 LEU A N 1
ATOM 834 C CA . LEU A 1 102 ? 15.383 -0.221 -12.778 1.00 88.94 102 LEU A CA 1
ATOM 835 C C . LEU A 1 102 ? 14.298 -0.621 -13.779 1.00 88.94 102 LEU A C 1
ATOM 837 O O . LEU A 1 102 ? 14.360 -0.220 -14.941 1.00 88.94 102 LEU A O 1
ATOM 841 N N . ASN A 1 103 ? 13.309 -1.395 -13.327 1.00 89.62 103 ASN A N 1
ATOM 842 C CA . ASN A 1 103 ? 12.201 -1.863 -14.163 1.00 89.62 103 ASN A CA 1
ATOM 843 C C . ASN A 1 103 ? 10.969 -0.944 -14.120 1.00 89.62 103 ASN A C 1
ATOM 845 O O . ASN A 1 103 ? 10.085 -1.082 -14.963 1.00 89.62 103 ASN A O 1
ATOM 849 N N . MET A 1 104 ? 10.935 0.015 -13.190 1.00 90.31 104 MET A N 1
ATOM 850 C CA . MET A 1 104 ? 9.891 1.030 -13.033 1.00 90.31 104 MET A CA 1
ATOM 851 C C . MET A 1 104 ? 8.490 0.430 -12.874 1.00 90.31 104 MET A C 1
ATOM 853 O O . MET A 1 104 ? 7.536 0.874 -13.515 1.00 90.31 104 MET A O 1
ATOM 857 N N . TRP A 1 105 ? 8.346 -0.573 -12.003 1.00 94.44 105 TRP A N 1
ATOM 858 C CA . TRP A 1 105 ? 7.029 -1.127 -11.702 1.00 94.44 105 TRP A CA 1
ATOM 859 C C . TRP A 1 105 ? 6.228 -0.132 -10.870 1.00 94.44 105 TRP A C 1
ATOM 861 O O . TRP A 1 105 ? 6.487 0.053 -9.681 1.00 94.44 105 TRP A O 1
ATOM 871 N N . ASN A 1 106 ? 5.240 0.504 -11.495 1.00 94.88 106 ASN A N 1
ATOM 872 C CA . ASN A 1 106 ? 4.339 1.425 -10.818 1.00 94.88 106 ASN A CA 1
ATOM 873 C C . ASN A 1 106 ? 2.984 0.779 -10.564 1.00 94.88 106 ASN A C 1
ATOM 875 O O . ASN A 1 106 ? 2.463 0.013 -11.377 1.00 94.88 106 ASN A O 1
ATOM 879 N N . PHE A 1 107 ? 2.395 1.145 -9.435 1.00 96.31 107 PHE A N 1
ATOM 880 C CA . PHE A 1 107 ? 1.086 0.692 -9.019 1.00 96.31 107 PHE A CA 1
ATOM 881 C C . PHE A 1 107 ? 0.238 1.880 -8.584 1.00 96.31 107 PHE A C 1
ATOM 883 O O . PHE A 1 107 ? 0.700 2.771 -7.866 1.00 96.31 107 PHE A O 1
ATOM 890 N N . PHE A 1 108 ? -1.023 1.846 -8.993 1.00 96.56 108 PHE A N 1
ATOM 891 C CA . PHE A 1 108 ? -2.072 2.745 -8.540 1.00 96.56 108 PHE A CA 1
ATOM 892 C C . PHE A 1 108 ? -2.805 2.085 -7.383 1.00 96.56 108 PHE A C 1
ATOM 894 O O . PHE A 1 108 ? -3.244 0.938 -7.497 1.00 96.56 108 PHE A O 1
ATOM 901 N N . ILE A 1 109 ? -2.926 2.788 -6.264 1.00 97.12 109 ILE A N 1
ATOM 902 C CA . ILE A 1 109 ? -3.535 2.251 -5.054 1.00 97.12 109 ILE A CA 1
ATOM 903 C C . ILE A 1 109 ? -4.647 3.183 -4.589 1.00 97.12 109 ILE A C 1
ATOM 905 O O . ILE A 1 109 ? -4.429 4.378 -4.421 1.00 97.12 109 ILE A O 1
ATOM 909 N N . GLU A 1 110 ? -5.824 2.622 -4.335 1.00 96.50 110 GLU A N 1
ATOM 910 C CA . GLU A 1 110 ? -6.992 3.349 -3.836 1.00 96.50 110 GLU A CA 1
ATOM 911 C C . GLU A 1 110 ? -7.486 2.725 -2.527 1.00 96.50 110 GLU A C 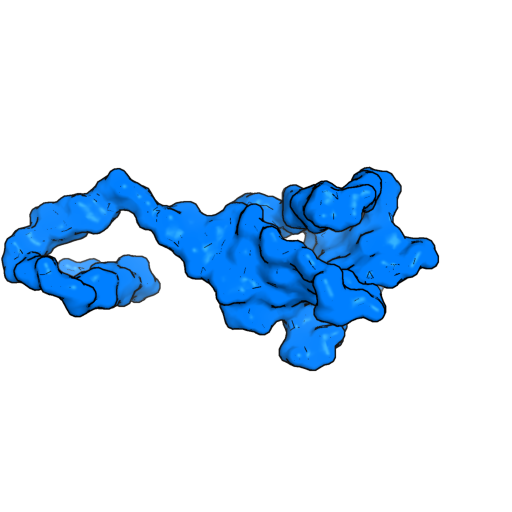1
ATOM 913 O O . GLU A 1 110 ? -7.640 1.502 -2.431 1.00 96.50 110 GLU A O 1
ATOM 918 N N . LEU A 1 111 ? -7.756 3.556 -1.515 1.00 96.44 111 LEU A N 1
ATOM 919 C CA . LEU A 1 111 ? -8.412 3.118 -0.281 1.00 96.44 111 LEU A CA 1
ATOM 920 C C . LEU A 1 111 ? -9.924 2.999 -0.502 1.00 96.44 111 LEU A C 1
ATOM 922 O O . LEU A 1 111 ? -10.638 3.999 -0.485 1.00 96.44 111 LEU A O 1
ATOM 926 N N . LEU A 1 112 ? -10.421 1.774 -0.671 1.00 96.19 112 LEU A N 1
ATOM 927 C CA . LEU A 1 112 ? -11.831 1.511 -0.970 1.00 96.19 112 LEU A CA 1
ATOM 928 C C . LEU A 1 112 ? -12.724 1.534 0.269 1.00 96.19 112 LEU A C 1
ATOM 930 O O . LEU A 1 112 ? -13.877 1.953 0.200 1.00 96.19 112 LEU A O 1
ATOM 934 N N . GLU A 1 113 ? -12.225 1.029 1.397 1.00 94.69 113 GLU A N 1
ATOM 935 C CA . GLU A 1 113 ? -13.046 0.850 2.591 1.00 94.69 113 GLU A CA 1
ATOM 936 C C . GLU A 1 113 ? -12.222 0.968 3.872 1.00 94.69 113 GLU A C 1
ATOM 938 O O . GLU A 1 113 ? -11.106 0.452 3.968 1.00 94.69 113 GLU A O 1
ATOM 943 N N . ILE A 1 114 ? -12.821 1.594 4.887 1.00 93.50 114 ILE A N 1
ATOM 944 C CA . ILE A 1 114 ? -12.340 1.576 6.266 1.00 93.50 114 ILE A CA 1
ATOM 945 C C . ILE A 1 114 ? -13.396 0.880 7.123 1.00 93.50 114 ILE A C 1
ATOM 947 O O . ILE A 1 114 ? -14.486 1.402 7.349 1.00 93.50 114 ILE A O 1
ATOM 951 N N . SER A 1 115 ? -13.046 -0.293 7.636 1.00 91.25 115 SER A N 1
ATOM 952 C CA . SER A 1 115 ? -13.922 -1.148 8.429 1.00 91.25 115 SER A CA 1
ATOM 953 C C . SER A 1 115 ? -13.471 -1.144 9.890 1.00 91.25 115 SER A C 1
ATOM 955 O O . SER A 1 115 ? -12.360 -1.562 10.216 1.00 91.25 115 SER A O 1
ATOM 957 N N . VAL A 1 116 ? -14.315 -0.672 10.808 1.00 86.19 116 VAL A N 1
ATOM 958 C CA . VAL A 1 116 ? -13.995 -0.650 12.244 1.00 86.19 116 VAL A CA 1
ATOM 959 C C . VAL A 1 116 ? -14.540 -1.917 12.895 1.00 86.19 116 VAL A C 1
ATOM 961 O O . VAL A 1 116 ? -15.748 -2.073 13.053 1.00 86.19 116 VAL A O 1
ATOM 964 N N . LYS A 1 117 ? -13.656 -2.828 13.325 1.00 69.88 117 LYS A N 1
ATOM 965 C CA . LYS A 1 117 ? -14.061 -3.908 14.234 1.00 69.88 117 LYS A CA 1
ATOM 966 C C . LYS A 1 117 ? -14.359 -3.304 15.600 1.00 69.88 117 LYS A C 1
ATOM 968 O O . LYS A 1 117 ? -13.430 -2.948 16.339 1.00 69.88 117 LYS A O 1
ATOM 973 N N . GLU A 1 118 ? -15.645 -3.215 15.916 1.00 59.28 118 GLU A N 1
ATOM 974 C CA . GLU A 1 118 ? -16.145 -2.994 17.270 1.00 59.28 118 GLU A CA 1
ATOM 975 C C . GLU A 1 118 ? -15.667 -4.136 18.177 1.00 59.28 118 GLU A C 1
ATOM 977 O O . GLU A 1 118 ? -15.677 -5.311 17.785 1.00 59.28 118 GLU A O 1
ATOM 982 N N . LYS A 1 119 ? -15.219 -3.822 19.399 1.00 55.22 119 LYS A N 1
ATOM 983 C CA . LYS A 1 119 ? -14.981 -4.883 20.379 1.00 55.22 119 LYS A CA 1
ATOM 984 C C . LYS A 1 119 ? -16.342 -5.444 20.772 1.00 55.22 119 LYS A C 1
ATOM 986 O O . LYS A 1 119 ? -17.244 -4.712 21.174 1.00 55.22 119 LYS A O 1
ATOM 991 N N . LYS A 1 120 ? -16.486 -6.764 20.667 1.00 47.09 120 LYS A N 1
ATOM 992 C CA . LYS A 1 120 ? -17.666 -7.502 21.127 1.00 47.09 120 LYS A CA 1
ATOM 993 C C . LYS A 1 120 ? -17.832 -7.243 22.637 1.00 47.09 120 LYS A C 1
ATOM 995 O O . LYS A 1 120 ? -17.137 -7.858 23.437 1.00 47.09 120 LYS A O 1
ATOM 1000 N N . GLY A 1 121 ? -18.677 -6.277 23.002 1.00 53.69 121 GLY A N 1
ATOM 1001 C CA . GLY A 1 121 ? -18.863 -5.813 24.382 1.00 53.69 121 GLY A CA 1
ATOM 1002 C C . GLY A 1 121 ? -19.215 -4.327 24.509 1.00 53.69 121 GLY A C 1
ATOM 1003 O O . GLY A 1 121 ? -19.982 -3.977 25.400 1.00 53.69 121 GLY A O 1
ATOM 1004 N N . ASP A 1 122 ? -18.755 -3.472 23.592 1.00 59.81 122 ASP A N 1
ATOM 1005 C CA . ASP A 1 122 ? -18.947 -2.015 23.713 1.00 59.81 122 ASP A CA 1
ATOM 1006 C C . ASP A 1 122 ? -20.419 -1.612 23.511 1.00 59.81 122 ASP A C 1
ATOM 1008 O O . ASP A 1 122 ? -20.982 -0.876 24.320 1.00 59.81 122 ASP A O 1
ATOM 1012 N N . LEU A 1 123 ? -21.099 -2.213 22.526 1.00 59.97 123 LEU A N 1
ATOM 1013 C CA . LEU A 1 123 ? -22.553 -2.079 22.344 1.00 59.97 123 LEU A CA 1
ATOM 1014 C C . LEU A 1 123 ? -23.352 -2.605 23.548 1.00 59.97 123 LEU A C 1
ATOM 1016 O O . LEU A 1 123 ? -24.391 -2.053 23.896 1.00 59.97 123 LEU A O 1
ATOM 1020 N N . GLN A 1 124 ? -22.874 -3.670 24.203 1.00 62.69 124 GLN A N 1
ATOM 1021 C CA . GLN A 1 124 ? -23.539 -4.246 25.378 1.00 62.69 124 GLN A CA 1
ATOM 1022 C C . GLN A 1 124 ? -23.353 -3.382 26.626 1.00 62.69 124 GLN A C 1
ATOM 1024 O O . GLN A 1 124 ? -24.252 -3.331 27.460 1.00 62.69 124 GLN A O 1
ATOM 1029 N N . LEU A 1 125 ? -22.206 -2.714 26.772 1.00 63.72 125 LEU A N 1
ATOM 1030 C CA . LEU A 1 125 ? -21.965 -1.751 27.846 1.00 63.72 125 LEU A CA 1
ATOM 1031 C C . LEU A 1 125 ? -22.798 -0.482 27.634 1.00 63.72 125 LEU A C 1
ATOM 1033 O O . LEU A 1 125 ? -23.479 -0.058 28.561 1.00 63.72 125 LEU A O 1
ATOM 1037 N N . TRP A 1 126 ? -22.836 0.054 26.411 1.00 62.66 126 TRP A N 1
ATOM 1038 C CA . TRP A 1 126 ? -23.671 1.210 26.073 1.00 62.66 126 TRP A CA 1
ATOM 1039 C C . TRP A 1 126 ? -25.168 0.938 26.278 1.00 62.66 126 TRP A C 1
ATOM 1041 O O . TRP A 1 126 ? -25.851 1.747 26.906 1.00 62.66 126 TRP A O 1
ATOM 1051 N N . ALA A 1 127 ? -25.662 -0.228 25.843 1.00 63.81 127 ALA A N 1
ATOM 1052 C CA . ALA A 1 127 ? -27.055 -0.633 26.047 1.00 63.81 127 ALA A CA 1
ATOM 1053 C C . ALA A 1 127 ? -27.412 -0.798 27.536 1.00 63.81 127 ALA A C 1
ATOM 1055 O O . ALA A 1 127 ? -28.522 -0.480 27.947 1.00 63.81 127 ALA A O 1
ATOM 1056 N N . LYS A 1 128 ? -26.469 -1.257 28.373 1.00 65.50 128 LYS A N 1
ATOM 1057 C CA . LYS A 1 128 ? -26.664 -1.327 29.833 1.00 65.50 128 LYS A CA 1
ATOM 1058 C C . LYS A 1 128 ? -26.713 0.050 30.494 1.00 65.50 128 LYS A C 1
ATOM 1060 O O . LYS A 1 128 ? -27.395 0.198 31.502 1.00 65.50 128 LYS A O 1
ATOM 1065 N N . SER A 1 129 ? -25.985 1.025 29.956 1.00 63.69 129 SER A N 1
ATOM 1066 C CA . SER A 1 129 ? -25.987 2.407 30.447 1.00 63.69 129 SER A CA 1
ATOM 1067 C C . SER A 1 129 ? -27.199 3.218 29.977 1.00 63.69 129 SER A C 1
ATOM 1069 O O . SER A 1 129 ? -27.477 4.248 30.578 1.00 63.69 129 SER A O 1
ATOM 1071 N N . ASN A 1 130 ? -27.933 2.754 28.957 1.00 65.38 130 ASN A N 1
ATOM 1072 C CA . ASN A 1 130 ? -29.107 3.432 28.395 1.00 65.38 130 ASN A CA 1
ATOM 1073 C C . ASN A 1 130 ? -30.308 2.471 28.264 1.00 65.38 130 ASN A C 1
ATOM 1075 O O . ASN A 1 130 ? -30.727 2.154 27.150 1.00 65.38 130 ASN A O 1
ATOM 1079 N N . PRO A 1 131 ? -30.858 1.974 29.387 1.00 63.41 131 PRO A N 1
ATOM 1080 C CA . PRO A 1 131 ? -31.861 0.906 29.384 1.00 63.41 131 PRO A CA 1
ATOM 1081 C C . PRO A 1 131 ? -33.228 1.322 28.817 1.00 63.41 131 PRO A C 1
ATOM 1083 O O . PRO A 1 131 ? -34.005 0.450 28.438 1.00 63.41 131 PRO A O 1
ATOM 1086 N N . ASP A 1 132 ? -33.510 2.625 28.745 1.00 65.56 132 ASP A N 1
ATOM 1087 C CA . ASP A 1 132 ? -34.804 3.168 28.308 1.00 65.56 132 ASP A CA 1
ATOM 1088 C C . ASP A 1 132 ? -34.875 3.440 26.791 1.00 65.56 132 ASP A C 1
ATOM 1090 O O . ASP A 1 132 ? -35.930 3.807 26.274 1.00 65.56 132 ASP A O 1
ATOM 1094 N N . LEU A 1 133 ? -33.767 3.263 26.060 1.00 59.72 133 LEU A N 1
ATOM 1095 C CA . LEU A 1 133 ? -33.745 3.361 24.599 1.00 59.72 133 LEU A CA 1
ATOM 1096 C C . LEU A 1 133 ? -34.154 2.007 23.999 1.00 59.72 133 LEU A C 1
ATOM 1098 O O . LEU A 1 133 ? -33.388 1.042 24.033 1.00 59.72 133 LEU A O 1
ATOM 1102 N N . GLU A 1 134 ? -35.367 1.917 23.445 1.00 54.44 134 GLU A N 1
ATOM 1103 C CA . GLU A 1 134 ? -35.802 0.749 22.669 1.00 54.44 134 GLU A CA 1
ATOM 1104 C C . GLU A 1 134 ? -34.929 0.601 21.419 1.00 54.44 134 GLU A C 1
ATOM 1106 O O . GLU A 1 134 ? -35.174 1.270 20.425 1.00 54.44 134 GLU A O 1
ATOM 1111 N N . ILE A 1 135 ? -33.936 -0.296 21.459 1.00 52.41 135 ILE A N 1
ATOM 1112 C CA . ILE A 1 135 ? -33.017 -0.560 20.344 1.00 52.41 135 ILE A CA 1
ATOM 1113 C C . ILE A 1 135 ? -33.807 -1.085 19.135 1.00 52.41 135 ILE A C 1
ATOM 1115 O O . ILE A 1 135 ? -34.046 -2.291 19.007 1.00 52.41 135 ILE A O 1
ATOM 1119 N N . ASN A 1 136 ? -34.185 -0.202 18.215 1.00 51.62 136 ASN A N 1
ATOM 1120 C CA . ASN A 1 136 ? -34.657 -0.577 16.887 1.00 51.62 136 ASN A CA 1
ATOM 1121 C C . ASN A 1 136 ? -33.550 -0.330 15.845 1.00 51.62 136 ASN A C 1
ATOM 1123 O O . ASN A 1 136 ? -32.498 0.234 16.140 1.00 51.62 136 ASN A O 1
ATOM 1127 N N . GLN A 1 137 ? -33.732 -0.804 14.609 1.00 52.75 137 GLN A N 1
ATOM 1128 C CA . GLN A 1 137 ? -32.680 -0.760 13.579 1.00 52.75 137 GLN A CA 1
ATOM 1129 C C . GLN A 1 137 ? -32.182 0.663 13.225 1.00 52.75 137 GLN A C 1
ATOM 1131 O O . GLN A 1 137 ? -31.109 0.771 12.632 1.00 52.75 137 GLN A O 1
ATOM 1136 N N . ASN A 1 138 ? -32.872 1.737 13.639 1.00 49.44 138 ASN A N 1
ATOM 1137 C CA . ASN A 1 138 ? -32.381 3.117 13.524 1.00 49.44 138 ASN A CA 1
ATOM 1138 C C . ASN A 1 138 ? -31.428 3.546 14.664 1.00 49.44 138 ASN A C 1
ATOM 1140 O O . ASN A 1 138 ? -30.659 4.488 14.475 1.00 49.44 138 ASN A O 1
ATOM 1144 N N . ASP A 1 139 ? -31.388 2.849 15.806 1.00 53.97 139 ASP A N 1
ATOM 1145 C CA . ASP A 1 139 ? -30.567 3.231 16.974 1.00 53.97 139 ASP A CA 1
ATOM 1146 C C . ASP A 1 139 ? -29.086 2.861 16.850 1.00 53.97 139 ASP A C 1
ATOM 1148 O O . ASP A 1 139 ? -28.231 3.424 17.536 1.00 53.97 139 ASP A O 1
ATOM 1152 N N . LEU A 1 140 ? -28.736 1.985 15.901 1.00 54.38 140 LEU A N 1
ATOM 1153 C CA . LEU A 1 140 ? -27.335 1.751 15.5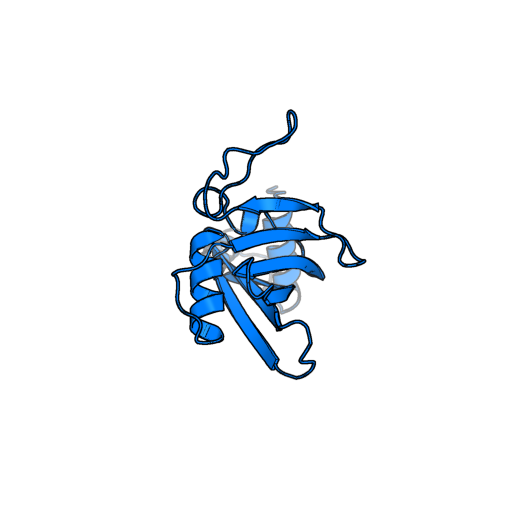39 1.00 54.38 140 LEU A CA 1
ATOM 1154 C C . LEU A 1 140 ? -26.692 3.013 14.954 1.00 54.38 140 LEU A C 1
ATOM 1156 O O . LEU A 1 140 ? -25.493 3.209 15.123 1.00 54.38 140 LEU A O 1
ATOM 1160 N N . ALA A 1 141 ? -27.464 3.867 14.274 1.00 55.91 141 ALA A N 1
ATOM 1161 C CA . ALA A 1 141 ? -26.957 5.129 13.742 1.00 55.91 141 ALA A CA 1
ATOM 1162 C C . ALA A 1 141 ? -26.687 6.144 14.863 1.00 55.91 141 ALA A C 1
ATOM 1164 O O . ALA A 1 141 ? -25.672 6.835 14.812 1.00 55.91 141 ALA A O 1
ATOM 1165 N N . VAL A 1 142 ? -27.537 6.177 15.897 1.00 55.19 142 VAL A N 1
ATOM 1166 C CA . VAL A 1 142 ? -27.372 7.043 17.076 1.00 55.19 142 VAL A CA 1
ATOM 1167 C C . VAL A 1 142 ? -26.148 6.618 17.881 1.00 55.19 142 VAL A C 1
ATOM 1169 O O . VAL A 1 142 ? -25.271 7.441 18.121 1.00 55.19 142 VAL A O 1
ATOM 1172 N N . ALA A 1 143 ? -26.009 5.323 18.190 1.00 55.78 143 ALA A N 1
ATOM 1173 C CA . ALA A 1 143 ? -24.824 4.805 18.874 1.00 55.78 143 ALA A CA 1
ATOM 1174 C C . ALA A 1 143 ? -23.538 5.102 18.078 1.00 55.78 143 ALA A C 1
ATOM 1176 O O . ALA A 1 143 ? -22.575 5.635 18.629 1.00 55.78 143 ALA A O 1
ATOM 1177 N N . LYS A 1 144 ? -23.537 4.843 16.762 1.00 56.25 144 LYS A N 1
ATOM 1178 C CA . LYS A 1 144 ? -22.401 5.157 15.875 1.00 56.25 144 LYS A CA 1
ATOM 1179 C C . LYS A 1 144 ? -22.069 6.651 15.841 1.00 56.25 144 LYS A C 1
ATOM 1181 O O . LYS A 1 144 ? -20.891 6.995 15.813 1.00 56.25 144 LYS A O 1
ATOM 1186 N N . TRP A 1 145 ? -23.073 7.530 15.863 1.00 57.31 145 TRP A N 1
ATOM 1187 C CA . TRP A 1 145 ? -22.874 8.981 15.891 1.00 57.31 145 TRP A CA 1
ATOM 1188 C C . TRP A 1 145 ? -22.287 9.451 17.230 1.00 57.31 145 TRP A C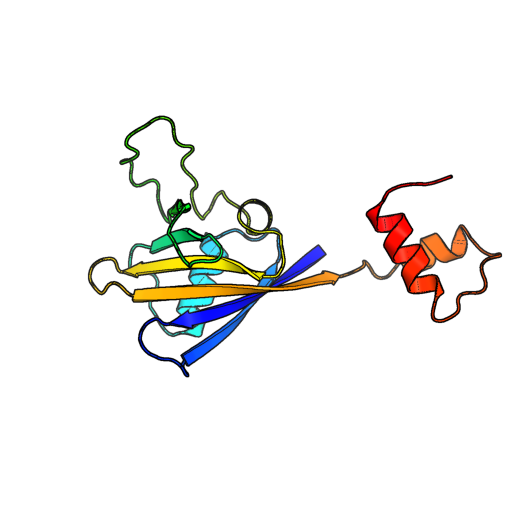 1
ATOM 1190 O O . TRP A 1 145 ? -21.298 10.185 17.222 1.00 57.31 145 TRP A O 1
ATOM 1200 N N . THR A 1 146 ? -22.810 8.962 18.360 1.00 59.28 146 THR A N 1
ATOM 1201 C CA . THR A 1 146 ? -22.326 9.285 19.714 1.00 59.28 146 THR A CA 1
ATOM 1202 C C . THR A 1 146 ? -20.886 8.816 19.940 1.00 59.28 146 THR A C 1
ATOM 1204 O O . THR A 1 146 ? -20.069 9.573 20.460 1.00 59.28 146 THR A O 1
ATOM 1207 N N . PHE A 1 147 ? -20.522 7.610 19.486 1.00 56.81 147 PHE A N 1
ATOM 1208 C CA . PHE A 1 147 ? -19.133 7.132 19.558 1.00 56.81 147 PHE A CA 1
ATOM 1209 C C . PHE A 1 147 ? -18.175 7.920 18.652 1.00 56.81 147 PHE A C 1
ATOM 1211 O O . PHE A 1 147 ? -16.997 8.042 18.981 1.00 56.81 147 PHE A O 1
ATOM 1218 N N . ALA A 1 148 ? -18.662 8.452 17.527 1.00 51.78 148 ALA A N 1
ATOM 1219 C CA . ALA A 1 148 ? -17.855 9.238 16.597 1.00 51.78 148 ALA A CA 1
ATOM 1220 C C . ALA A 1 148 ? -17.655 10.703 17.036 1.00 51.78 148 ALA A C 1
ATOM 1222 O O . ALA A 1 148 ? -16.644 11.294 16.666 1.00 51.78 148 ALA A O 1
ATOM 1223 N N . HIS A 1 149 ? -18.578 11.278 17.821 1.00 56.25 149 HIS A N 1
ATOM 1224 C CA . HIS A 1 149 ? -18.578 12.713 18.158 1.00 56.25 149 HIS A CA 1
ATOM 1225 C C . HIS A 1 149 ? -18.434 13.028 19.655 1.00 56.25 149 HIS A C 1
ATOM 1227 O O . HIS A 1 149 ? -18.325 14.194 20.016 1.00 56.25 149 HIS A O 1
ATOM 1233 N N . GLY A 1 150 ? -18.361 12.021 20.532 1.00 48.28 150 GLY A N 1
ATOM 1234 C CA . GLY A 1 150 ? -17.881 12.196 21.908 1.00 48.28 150 GLY A CA 1
ATOM 1235 C C . GLY A 1 150 ? -18.768 13.026 22.844 1.00 48.28 150 GLY A C 1
ATOM 1236 O O . GLY A 1 150 ? -18.309 13.380 23.928 1.00 48.28 150 GLY A O 1
ATOM 1237 N N . GLU A 1 151 ? -20.020 13.317 22.491 1.00 43.75 151 GLU A N 1
ATOM 1238 C CA . GLU A 1 151 ? -20.974 13.910 23.433 1.00 43.75 151 GLU A CA 1
ATOM 1239 C C . GLU A 1 151 ? -21.563 12.818 24.331 1.00 43.75 151 GLU A C 1
ATOM 1241 O O . GLU A 1 151 ? -22.553 12.159 24.015 1.00 43.75 151 GLU A O 1
ATOM 1246 N N . ILE A 1 152 ? -20.900 12.613 25.465 1.00 44.00 152 ILE A N 1
ATOM 1247 C CA . ILE A 1 152 ? -21.485 12.004 26.658 1.00 44.00 152 ILE A CA 1
ATOM 1248 C C . ILE A 1 152 ? -22.168 13.142 27.423 1.00 44.00 152 ILE A C 1
ATOM 1250 O O . ILE A 1 152 ? -21.478 14.010 27.959 1.00 44.00 152 ILE A O 1
ATOM 1254 N N . ALA A 1 153 ? -23.501 13.162 27.426 1.00 37.38 153 ALA A N 1
ATOM 1255 C CA . ALA A 1 153 ? -24.282 13.893 28.423 1.00 37.38 153 ALA A CA 1
ATOM 1256 C C . ALA A 1 153 ? -24.531 12.984 29.632 1.00 37.38 153 ALA A C 1
ATOM 1258 O O . ALA A 1 153 ? -24.802 11.781 29.405 1.00 37.38 153 ALA A O 1
#

pLDDT: mean 82.29, std 17.4, range [37.38, 97.94]

Foldseek 3Di:
DKKWWKKKAWPPDPPDIDIDIDHQQQFQLVVVVRVCVVVVHDPPWWKWKAFADLVRDGDDIATCDPPVDDPDPDDHHHRRPHGNCNRDPDFQTWMWMFTHPVVGTIMIMGGHDMGDDDDPCPVVVVCVVVVPDPDDPCVVVVVVVCVVPVDDD

Radius of gyration: 19.55 Å; chains: 1; bounding box: 56×34×48 Å